Protein AF-A0A2R6DWI9-F1 (afdb_monomer)

Foldseek 3Di:
DDPVVVVVVVVVVVVVVVCCVVCVLVVVQQPDKDAACDCPPPPVDDGRDIDGDHDDDPVPDDPPDDDDDDDPVVD

Secondary structure (DSSP, 8-state):
--HHHHHHHHHHHHHHHHHHHHHHHHHSS-SEEEE---GGGTTT--TT-EEEE----GGG--TT-------TT--

Mean predicted aligned error: 10.41 Å

Sequence (75 aa):
MGALETAATVVCVVVAVLFVVIAAPQVVGAEASYVVFSDSMEPTFSSGDVVVIDDVDPASVERGDVITYRDPRVA

pLDDT: mean 80.73, std 10.87, range [54.44, 96.25]

Solvent-accessible surface area (backbone atoms only — not comparable to full-atom values): 4842 Å² total; per-residue (Å²): 135,55,75,66,56,55,49,51,51,52,51,51,52,52,52,51,52,51,49,47,69,66,45,48,49,62,73,67,22,44,82,46,73,48,66,38,84,54,58,87,47,59,91,83,40,51,56,71,42,78,46,70,40,56,93,67,65,78,86,74,66,59,94,87,67,89,79,89,80,81,64,79,88,82,106

Radius of gyration: 20.13 Å; Cα contacts (8 Å, |Δi|>4)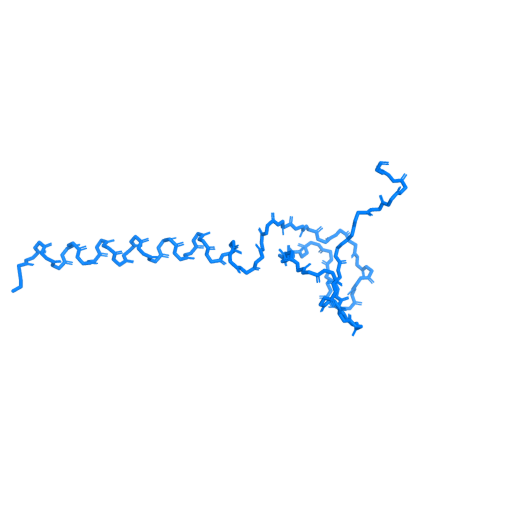: 48; chains: 1; bounding box: 54×29×46 Å

Structure (mmCIF, N/CA/C/O backbone):
data_AF-A0A2R6DWI9-F1
#
_entry.id   AF-A0A2R6DWI9-F1
#
loop_
_atom_site.group_PDB
_atom_site.id
_atom_site.type_symbol
_atom_site.label_atom_id
_atom_site.label_alt_id
_atom_site.label_comp_id
_atom_site.label_asym_id
_atom_site.label_entity_id
_atom_site.label_seq_id
_atom_site.pdbx_PDB_ins_code
_atom_site.Cartn_x
_atom_site.Cartn_y
_atom_site.Cartn_z
_atom_site.occupancy
_atom_site.B_iso_or_equiv
_atom_site.auth_seq_id
_atom_site.auth_comp_id
_atom_site.auth_asym_id
_atom_site.auth_atom_id
_atom_site.pdbx_PDB_model_num
ATOM 1 N N . MET A 1 1 ? -30.751 -14.987 24.740 1.00 60.75 1 MET A N 1
ATOM 2 C CA . MET A 1 1 ? -29.542 -14.236 24.355 1.00 60.75 1 MET A CA 1
ATOM 3 C C . MET A 1 1 ? -29.609 -12.903 25.064 1.00 60.75 1 MET A C 1
ATOM 5 O O . MET A 1 1 ? -30.522 -12.129 24.799 1.00 60.75 1 MET A O 1
ATOM 9 N N . GLY A 1 2 ? -28.784 -12.725 26.093 1.00 79.00 2 GLY A N 1
ATOM 10 C CA . GLY A 1 2 ? -28.848 -11.539 26.948 1.00 79.00 2 GLY A CA 1
ATOM 11 C C . GLY A 1 2 ? -28.370 -10.295 26.201 1.00 79.00 2 GLY A C 1
ATOM 12 O O . GLY A 1 2 ? -27.491 -10.400 25.353 1.00 79.00 2 GLY A O 1
ATOM 13 N N . ALA A 1 3 ? -28.900 -9.116 26.541 1.00 77.00 3 ALA A N 1
ATOM 14 C CA . ALA A 1 3 ? -28.477 -7.838 25.949 1.00 77.00 3 ALA A CA 1
ATOM 15 C C . ALA A 1 3 ? -26.955 -7.591 26.051 1.00 77.00 3 ALA A C 1
ATOM 17 O O . ALA A 1 3 ? -26.373 -6.899 25.220 1.00 77.00 3 ALA A O 1
ATOM 18 N N . LEU A 1 4 ? -26.310 -8.188 27.059 1.00 78.38 4 LEU A N 1
ATOM 19 C CA . LEU A 1 4 ? -24.865 -8.132 27.259 1.00 78.38 4 LEU A CA 1
ATOM 20 C C . LEU A 1 4 ? -24.087 -8.961 26.224 1.00 78.38 4 LEU A C 1
ATOM 22 O O . LEU A 1 4 ? -23.026 -8.529 25.785 1.00 78.38 4 LEU A O 1
ATOM 26 N N . GLU A 1 5 ? -24.615 -10.115 25.803 1.00 85.50 5 GLU A N 1
ATOM 27 C CA . GLU A 1 5 ? -23.978 -10.938 24.766 1.00 85.50 5 GLU A CA 1
ATOM 28 C C . GLU A 1 5 ? -24.016 -10.228 23.416 1.00 85.50 5 GLU A C 1
ATOM 30 O O . GLU A 1 5 ? -22.993 -10.129 22.745 1.00 85.50 5 GLU A O 1
ATOM 35 N N . THR A 1 6 ? -25.167 -9.658 23.045 1.00 88.62 6 THR A N 1
ATOM 36 C CA . THR A 1 6 ? -25.297 -8.878 21.809 1.00 88.62 6 THR A CA 1
ATOM 37 C C . THR A 1 6 ? -24.402 -7.644 21.823 1.00 88.62 6 THR A C 1
ATOM 39 O O . THR A 1 6 ? -23.741 -7.373 20.824 1.00 88.62 6 THR A O 1
ATOM 42 N N . ALA A 1 7 ? -24.318 -6.922 22.946 1.00 89.31 7 ALA A N 1
ATOM 43 C CA . ALA A 1 7 ? -23.407 -5.787 23.078 1.00 89.31 7 ALA A CA 1
ATOM 44 C C . ALA A 1 7 ? -21.934 -6.205 22.917 1.00 89.31 7 ALA A C 1
ATOM 46 O O . ALA A 1 7 ? -21.192 -5.556 22.182 1.00 89.31 7 ALA A O 1
ATOM 47 N N . ALA A 1 8 ? -21.522 -7.314 23.539 1.00 91.75 8 ALA A N 1
ATOM 48 C CA . ALA A 1 8 ? -20.165 -7.840 23.413 1.00 91.75 8 ALA A CA 1
ATOM 49 C C . ALA A 1 8 ? -19.837 -8.257 21.970 1.00 91.75 8 ALA A C 1
ATOM 51 O O . ALA A 1 8 ? -18.768 -7.920 21.462 1.00 91.75 8 ALA A O 1
ATOM 52 N N . THR A 1 9 ? -20.763 -8.930 21.277 1.00 93.06 9 THR A N 1
ATOM 53 C CA . THR A 1 9 ? -20.587 -9.290 19.862 1.00 93.06 9 THR A CA 1
ATOM 54 C C . THR A 1 9 ? -20.439 -8.051 18.986 1.00 93.06 9 THR A C 1
ATOM 56 O O . THR A 1 9 ? -19.518 -7.997 18.175 1.00 93.06 9 THR A O 1
ATOM 59 N N . VAL A 1 10 ? -21.295 -7.040 19.165 1.00 94.69 10 VAL A N 1
ATOM 60 C CA . VAL A 1 10 ? -21.220 -5.790 18.392 1.00 94.69 10 VAL A CA 1
ATOM 61 C C . VAL A 1 10 ? -19.877 -5.097 18.610 1.00 94.69 10 VAL A C 1
ATOM 63 O O . VAL A 1 10 ? -19.234 -4.710 17.638 1.00 94.69 10 VAL A O 1
ATOM 66 N N . VAL A 1 11 ? -19.412 -4.995 19.857 1.00 95.25 11 VAL A N 1
ATOM 67 C CA . VAL A 1 11 ? -18.098 -4.410 20.167 1.00 95.25 11 VAL A CA 1
ATOM 68 C C . VAL A 1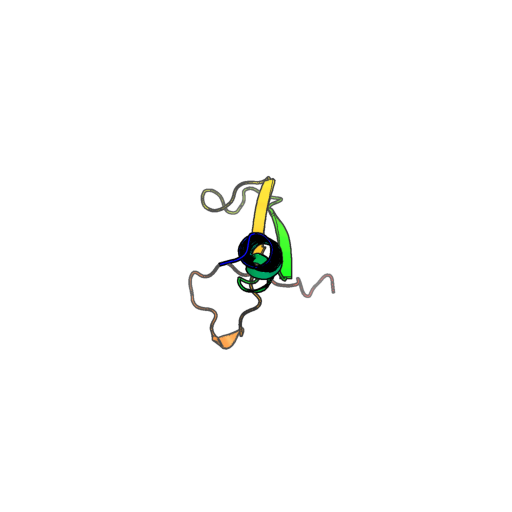 11 ? -16.971 -5.199 19.498 1.00 95.25 11 VAL A C 1
ATOM 70 O O . VAL A 1 11 ? -16.120 -4.595 18.851 1.00 95.25 11 VAL A O 1
ATOM 73 N N . CYS A 1 12 ? -16.982 -6.532 19.581 1.00 94.62 12 CYS A N 1
ATOM 74 C CA . CYS A 1 12 ? -15.986 -7.370 18.908 1.00 94.62 12 CYS A CA 1
ATOM 75 C C . CYS A 1 12 ? -15.968 -7.148 17.391 1.00 94.62 12 CYS A C 1
ATOM 77 O O . CYS A 1 12 ? -14.896 -7.005 16.809 1.00 94.62 12 CYS A O 1
ATOM 79 N N . VAL A 1 13 ? -17.140 -7.084 16.752 1.00 96.00 13 VAL A N 1
ATOM 80 C CA . VAL A 1 13 ? -17.243 -6.830 15.309 1.00 96.00 13 VAL A CA 1
ATOM 81 C C . VAL A 1 13 ? -16.689 -5.451 14.961 1.00 96.00 13 VAL A C 1
ATOM 83 O O . VAL A 1 13 ? -15.911 -5.336 14.021 1.00 96.00 13 VAL A O 1
ATOM 86 N N . VAL A 1 14 ? -17.026 -4.414 15.731 1.00 96.25 14 VAL A N 1
ATOM 87 C CA . VAL A 1 14 ? -16.504 -3.056 15.509 1.00 96.25 14 VAL A CA 1
ATOM 88 C 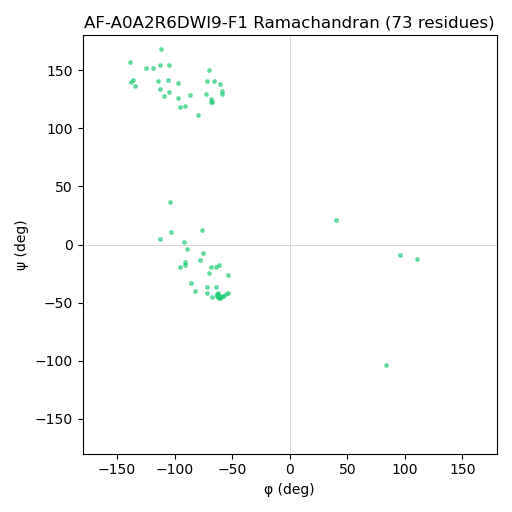C . VAL A 1 14 ? -14.980 -3.025 15.618 1.00 96.25 14 VAL A C 1
ATOM 90 O O . VAL A 1 14 ? -14.321 -2.458 14.750 1.00 96.25 14 VAL A O 1
ATOM 93 N N . VAL A 1 15 ? -14.412 -3.667 16.641 1.00 95.81 15 VAL A N 1
ATOM 94 C CA . VAL A 1 15 ? -12.955 -3.751 16.823 1.00 95.81 15 VAL A CA 1
ATOM 95 C C . VAL A 1 15 ? -12.300 -4.519 15.674 1.00 95.81 15 VAL A C 1
ATOM 97 O O . VAL A 1 15 ? -11.283 -4.071 15.153 1.00 95.81 15 VAL A O 1
ATOM 100 N N . ALA A 1 16 ? -12.891 -5.633 15.236 1.00 93.00 16 ALA A N 1
ATOM 101 C CA . ALA A 1 16 ? -12.384 -6.405 14.106 1.00 93.00 16 ALA A CA 1
ATOM 102 C C . ALA A 1 16 ? -12.403 -5.588 12.803 1.00 93.00 16 ALA A C 1
ATOM 104 O O . ALA A 1 16 ? -11.418 -5.584 12.072 1.00 93.00 16 ALA A O 1
ATOM 105 N N . VAL A 1 17 ? -13.483 -4.846 12.537 1.00 92.50 17 VAL A N 1
ATOM 106 C CA . VAL A 1 17 ? -13.578 -3.951 11.372 1.00 92.50 17 VAL A CA 1
ATOM 107 C C . VAL A 1 17 ? -12.515 -2.856 11.438 1.00 92.50 17 VAL A C 1
ATOM 109 O O . VAL A 1 17 ? -11.828 -2.618 10.450 1.00 92.50 17 VAL A O 1
ATOM 112 N N . LEU A 1 18 ? -12.327 -2.226 12.600 1.00 90.81 18 LEU A N 1
ATOM 113 C CA . LEU A 1 18 ? -11.270 -1.232 12.815 1.00 90.81 18 LEU A CA 1
ATOM 114 C C . LEU A 1 18 ? -9.879 -1.809 12.542 1.00 90.81 18 LEU A C 1
ATOM 116 O O . LEU A 1 18 ? -9.074 -1.174 11.865 1.00 90.81 18 LEU A O 1
ATOM 120 N N . PHE A 1 19 ? -9.616 -3.022 13.027 1.00 88.69 19 PHE A N 1
ATOM 121 C CA . PHE A 1 19 ? -8.353 -3.707 12.787 1.00 88.69 19 PHE A CA 1
ATOM 122 C C . PHE A 1 19 ? -8.133 -3.963 11.296 1.00 88.69 19 PHE A C 1
ATOM 124 O O . PHE A 1 19 ? -7.056 -3.679 10.790 1.00 88.69 19 PHE A O 1
ATOM 131 N N . VAL A 1 20 ? -9.159 -4.418 10.570 1.00 84.56 20 VAL A N 1
ATOM 132 C CA . VAL A 1 20 ? -9.078 -4.615 9.116 1.00 84.56 20 VAL A CA 1
ATOM 133 C C . VAL A 1 20 ? -8.810 -3.295 8.396 1.00 84.56 20 VAL A C 1
ATOM 135 O O . VAL A 1 20 ? -7.942 -3.258 7.541 1.00 84.56 20 VAL A O 1
ATOM 138 N N . VAL A 1 21 ? -9.482 -2.198 8.746 1.00 82.25 21 VAL A N 1
ATOM 139 C CA . VAL A 1 21 ? -9.272 -0.900 8.075 1.00 82.25 21 VAL A CA 1
ATOM 140 C C . VAL A 1 21 ? -7.854 -0.357 8.289 1.00 82.25 21 VAL A C 1
ATOM 142 O O . VAL A 1 21 ? -7.290 0.242 7.379 1.00 82.25 21 VAL A O 1
ATOM 145 N N . I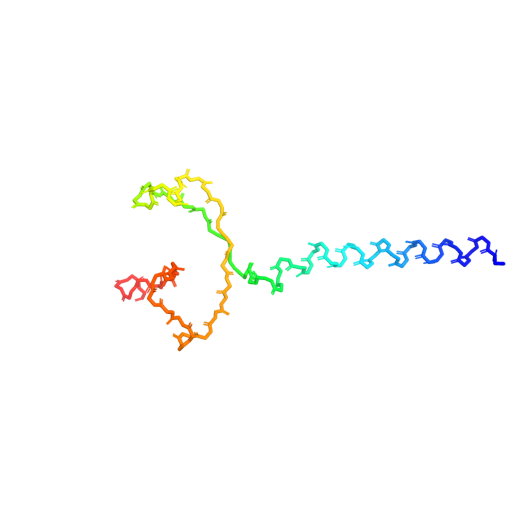LE A 1 22 ? -7.272 -0.569 9.471 1.00 78.69 22 ILE A N 1
ATOM 146 C CA . ILE A 1 22 ? -5.926 -0.080 9.806 1.00 78.69 22 ILE A CA 1
ATOM 147 C C . ILE A 1 22 ? -4.835 -1.017 9.272 1.00 78.69 22 ILE A C 1
ATOM 149 O O . ILE A 1 22 ? -3.812 -0.541 8.788 1.00 78.69 22 ILE A O 1
ATOM 153 N N . ALA A 1 23 ? -5.041 -2.332 9.360 1.00 72.31 23 ALA A N 1
ATOM 154 C CA . ALA A 1 23 ? -4.049 -3.330 8.976 1.00 72.31 23 ALA A CA 1
ATOM 155 C C . ALA A 1 23 ? -4.091 -3.663 7.481 1.00 72.31 23 ALA A C 1
ATOM 157 O O . ALA A 1 23 ? -3.042 -3.916 6.909 1.00 72.31 23 ALA A O 1
ATOM 158 N N . ALA A 1 24 ? -5.256 -3.636 6.821 1.00 69.56 24 A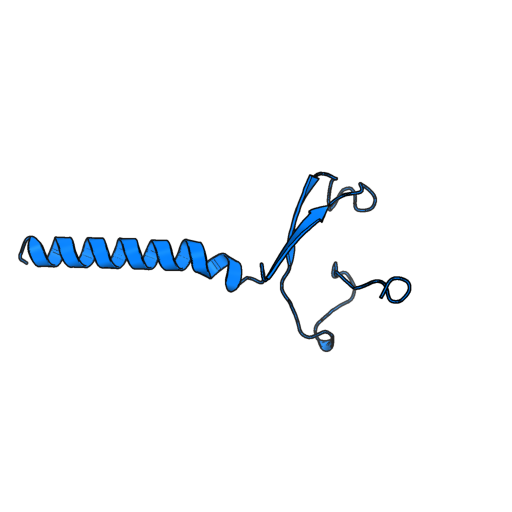LA A N 1
ATOM 159 C CA . ALA A 1 24 ? -5.372 -3.984 5.401 1.00 69.56 24 ALA A CA 1
ATOM 160 C C . ALA A 1 24 ? -4.425 -3.195 4.482 1.00 69.56 24 ALA A C 1
ATOM 162 O O . ALA A 1 24 ? -3.825 -3.838 3.628 1.00 69.56 24 ALA A O 1
ATOM 163 N N . PRO A 1 25 ? -4.207 -1.873 4.652 1.00 63.59 25 PRO A N 1
ATOM 164 C CA . PRO A 1 25 ? -3.194 -1.158 3.882 1.00 63.59 25 PRO A CA 1
ATOM 165 C C . PRO A 1 25 ? -1.812 -1.803 4.025 1.00 63.59 25 PRO A C 1
ATOM 167 O O . PRO A 1 25 ? -1.143 -2.018 3.027 1.00 63.59 25 PRO A O 1
ATOM 170 N N . GLN A 1 26 ? -1.440 -2.199 5.245 1.00 61.59 26 GLN A N 1
ATOM 171 C CA . GLN A 1 26 ? -0.154 -2.835 5.552 1.00 61.59 26 GLN A CA 1
ATOM 172 C C . GLN A 1 26 ? -0.011 -4.244 4.953 1.00 61.59 26 GLN A C 1
ATOM 174 O O . GLN A 1 26 ? 1.097 -4.755 4.875 1.00 61.59 26 GLN A O 1
ATOM 179 N N . VAL A 1 27 ? -1.119 -4.904 4.585 1.00 58.94 27 VAL A N 1
ATOM 180 C CA . VAL A 1 27 ? -1.109 -6.239 3.953 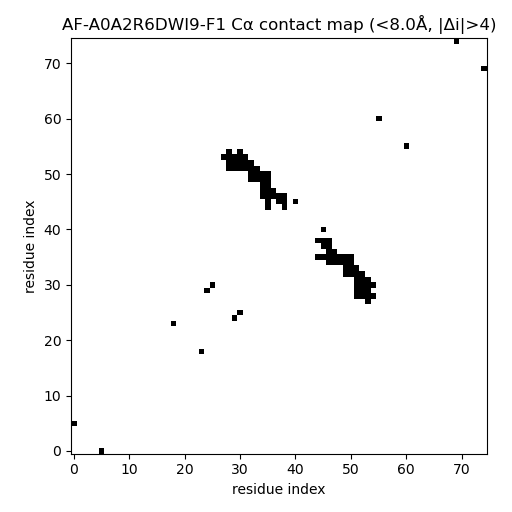1.00 58.94 27 VAL A CA 1
ATOM 181 C C . VAL A 1 27 ? -1.069 -6.146 2.420 1.00 58.94 27 VAL A C 1
ATOM 183 O O . VAL A 1 27 ? -0.732 -7.125 1.765 1.00 58.94 27 VAL A O 1
ATOM 186 N N . VAL A 1 28 ? -1.406 -4.991 1.834 1.00 59.59 28 VAL A N 1
ATOM 187 C CA . VAL A 1 28 ? -1.382 -4.741 0.375 1.00 59.59 28 VAL A CA 1
ATOM 188 C C . VAL A 1 28 ? -0.157 -3.892 0.007 1.00 59.59 28 VAL A C 1
ATOM 190 O O . VAL A 1 28 ? -0.233 -2.980 -0.814 1.00 59.59 28 VAL A O 1
ATOM 193 N N . GLY A 1 29 ? 0.966 -4.116 0.678 1.00 54.44 29 GLY A N 1
ATOM 194 C CA . GLY A 1 29 ? 2.126 -3.255 0.535 1.00 54.44 29 GLY A CA 1
ATOM 195 C C . GLY A 1 29 ? 2.002 -2.060 1.436 1.00 54.44 29 GLY A C 1
ATOM 196 O O . GLY A 1 29 ? 2.230 -2.198 2.615 1.00 54.44 29 GLY A O 1
ATOM 197 N N . ALA A 1 30 ? 1.665 -0.876 0.946 1.00 56.00 30 ALA A N 1
ATOM 198 C CA . ALA A 1 30 ? 1.611 0.382 1.710 1.00 56.00 30 ALA A CA 1
ATOM 199 C C . ALA A 1 30 ? 2.726 0.637 2.740 1.00 56.00 30 ALA A C 1
ATOM 201 O O . ALA A 1 30 ? 2.561 1.467 3.637 1.00 56.00 30 ALA A O 1
ATOM 202 N N . GLU A 1 31 ? 3.874 -0.019 2.610 1.00 58.00 31 GLU A N 1
ATOM 203 C CA . GLU A 1 31 ? 5.008 0.163 3.510 1.00 58.00 31 GLU A CA 1
ATOM 204 C C . GLU A 1 31 ? 5.627 1.546 3.281 1.00 58.00 31 GLU A C 1
ATOM 206 O O . GLU A 1 31 ? 6.189 2.161 4.190 1.00 58.00 31 GLU A O 1
ATOM 211 N N . ALA A 1 32 ? 5.426 2.080 2.071 1.00 59.56 32 ALA A N 1
ATOM 212 C CA . ALA A 1 32 ? 5.678 3.458 1.714 1.00 59.56 32 ALA A CA 1
ATOM 213 C C . ALA A 1 32 ? 4.552 4.016 0.827 1.00 59.56 32 ALA A C 1
ATOM 215 O O . ALA A 1 32 ? 4.055 3.357 -0.089 1.00 59.56 32 ALA A O 1
ATOM 216 N N . SER A 1 33 ? 4.176 5.268 1.096 1.00 61.44 33 SER A N 1
ATOM 217 C CA . SER A 1 33 ? 3.341 6.073 0.205 1.00 61.44 33 SER A CA 1
ATOM 218 C C . SER A 1 33 ? 4.171 7.230 -0.333 1.00 61.44 33 SER A C 1
ATOM 220 O O . SER A 1 33 ? 4.885 7.893 0.424 1.00 61.44 33 SER A O 1
ATOM 222 N N . TYR A 1 34 ? 4.096 7.465 -1.641 1.00 73.06 34 TYR A N 1
ATOM 223 C CA . TYR A 1 34 ? 4.765 8.595 -2.282 1.00 73.06 34 TYR A CA 1
ATOM 224 C C . TYR A 1 34 ? 3.759 9.424 -3.064 1.00 73.06 34 TYR A C 1
ATOM 226 O O . TYR A 1 34 ? 2.752 8.915 -3.554 1.00 73.06 34 TYR A O 1
ATOM 234 N N . VAL A 1 35 ? 4.062 10.712 -3.183 1.00 78.88 35 VAL A N 1
ATOM 235 C CA . VAL A 1 35 ? 3.338 11.623 -4.065 1.00 78.88 35 VAL A CA 1
ATOM 236 C C . VAL A 1 35 ? 4.123 11.733 -5.364 1.00 78.88 35 VAL A C 1
ATOM 238 O O . VAL A 1 35 ? 5.318 12.043 -5.342 1.00 78.88 35 VAL A O 1
ATOM 241 N N . VAL A 1 36 ? 3.466 11.477 -6.492 1.00 81.88 36 VAL A N 1
ATOM 242 C CA . VAL A 1 36 ? 4.071 11.624 -7.819 1.00 81.88 36 VAL A CA 1
ATOM 243 C C . VAL A 1 36 ? 4.329 13.108 -8.074 1.00 81.88 36 VAL A C 1
ATOM 245 O O . VAL A 1 36 ? 3.423 13.932 -7.985 1.00 81.88 36 VAL A O 1
ATOM 248 N N . PHE A 1 37 ? 5.584 13.467 -8.350 1.00 75.62 37 PHE A N 1
ATOM 249 C CA . PHE A 1 37 ? 5.993 14.871 -8.479 1.00 75.62 37 PHE A CA 1
ATOM 250 C C . PHE A 1 37 ? 5.999 15.388 -9.925 1.00 75.62 37 PHE A C 1
ATOM 252 O O . PHE A 1 37 ? 6.033 16.596 -10.138 1.00 75.62 37 PHE A O 1
ATOM 259 N N . SER A 1 38 ? 6.031 14.493 -10.915 1.00 76.25 38 SER A N 1
ATOM 260 C CA . SER A 1 38 ? 6.234 14.857 -12.317 1.00 76.25 38 SER A CA 1
ATOM 261 C C . SER A 1 38 ? 5.288 14.103 -13.240 1.00 76.25 38 SER A C 1
ATOM 263 O O . SER A 1 38 ? 5.098 12.898 -13.092 1.00 76.25 38 SER A O 1
ATOM 265 N N . ASP A 1 39 ? 4.809 14.804 -14.263 1.00 80.00 39 ASP A N 1
ATOM 266 C CA . ASP A 1 39 ? 3.898 14.288 -15.290 1.00 80.00 39 ASP A CA 1
ATOM 267 C C . ASP A 1 39 ? 4.574 13.392 -16.348 1.00 80.00 39 ASP A C 1
ATOM 269 O O . ASP A 1 39 ? 3.986 13.061 -17.371 1.00 80.00 39 ASP A O 1
ATOM 273 N N . SER A 1 40 ? 5.820 12.951 -16.133 1.00 81.06 40 SER A N 1
ATOM 274 C CA . SER A 1 40 ? 6.538 12.092 -17.095 1.00 81.06 40 SER A CA 1
ATOM 275 C C . SER A 1 40 ? 5.863 10.737 -17.344 1.00 81.06 40 SER A C 1
ATOM 277 O O . SER A 1 40 ? 6.210 10.062 -18.313 1.00 81.06 40 SER A O 1
ATOM 279 N N . MET A 1 41 ? 4.966 10.320 -16.451 1.00 87.12 41 MET A N 1
ATOM 280 C CA . MET A 1 41 ? 4.232 9.057 -16.514 1.00 87.12 41 MET A CA 1
ATOM 281 C C . MET A 1 41 ? 2.785 9.245 -16.989 1.00 87.12 41 MET A C 1
ATOM 283 O O . MET A 1 41 ? 2.006 8.294 -16.913 1.00 87.12 41 MET A O 1
ATO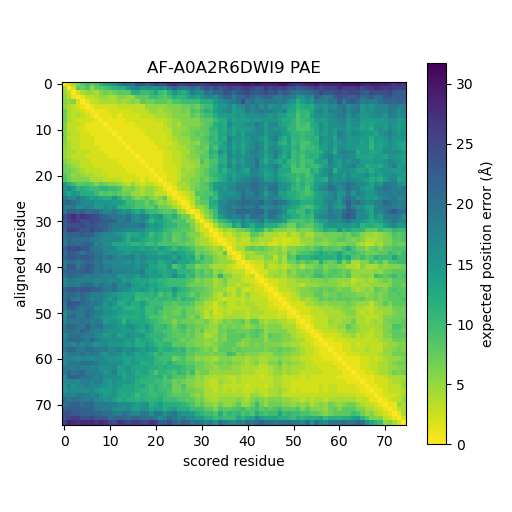M 287 N N . GLU A 1 42 ? 2.403 10.428 -17.490 1.00 81.75 42 GLU A N 1
ATOM 288 C CA . GLU A 1 42 ? 1.087 10.605 -18.104 1.00 81.75 42 GLU A CA 1
ATOM 289 C C . GLU A 1 42 ? 0.917 9.668 -19.316 1.00 81.75 42 GLU A C 1
ATOM 291 O O . GLU A 1 42 ? 1.839 9.516 -20.127 1.00 81.75 42 GLU A O 1
ATOM 296 N N . PRO A 1 43 ? -0.260 9.032 -19.476 1.00 80.62 43 PRO A N 1
ATOM 297 C CA . PRO A 1 43 ? -1.502 9.229 -18.713 1.00 80.62 43 PRO A CA 1
ATOM 298 C C . PRO A 1 43 ? -1.664 8.310 -17.486 1.00 80.62 43 PRO A C 1
ATOM 300 O O . PRO A 1 43 ? -2.713 8.331 -16.851 1.00 80.62 43 PRO A O 1
ATOM 303 N N . THR A 1 44 ? -0.686 7.456 -17.183 1.00 83.56 44 THR A N 1
ATOM 304 C CA . THR A 1 44 ? -0.793 6.437 -16.125 1.00 83.56 44 THR A CA 1
ATOM 305 C C . THR A 1 44 ? -0.759 7.043 -14.723 1.00 83.56 44 THR A C 1
ATOM 307 O O . THR A 1 44 ? -1.528 6.615 -13.869 1.00 83.56 44 THR A O 1
ATOM 310 N N . PHE A 1 45 ? 0.112 8.029 -14.492 1.00 82.12 45 PHE A N 1
ATOM 311 C CA . PHE A 1 45 ? 0.176 8.791 -13.243 1.00 82.12 45 PHE A CA 1
ATOM 312 C C . PHE A 1 45 ? 0.285 10.280 -13.537 1.00 82.12 45 PHE A C 1
ATOM 314 O O . PHE A 1 45 ? 1.085 10.685 -14.385 1.00 82.12 45 PHE A O 1
ATOM 321 N N . SER A 1 46 ? -0.475 11.078 -12.797 1.00 83.00 46 SER A N 1
ATOM 322 C CA . SER A 1 46 ? -0.412 12.534 -12.834 1.00 83.00 46 SER A CA 1
ATOM 323 C C . SER A 1 46 ? 0.308 13.077 -11.604 1.00 83.00 46 SER A C 1
ATOM 325 O O . SER A 1 46 ? 0.346 12.458 -10.536 1.00 83.00 46 SER A O 1
ATOM 327 N N . SER A 1 47 ? 0.884 14.270 -11.735 1.00 82.50 47 SER A N 1
A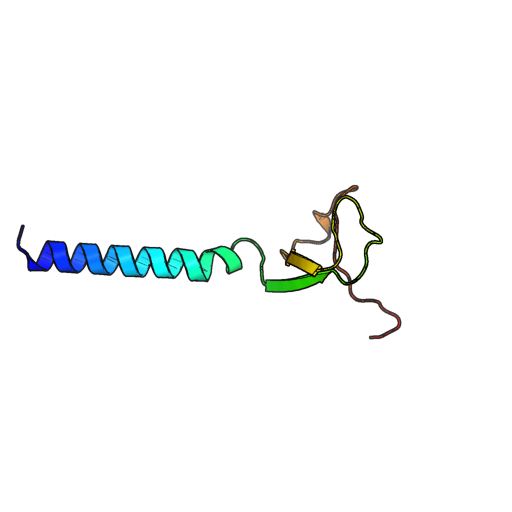TOM 328 C CA . SER A 1 47 ? 1.469 14.960 -10.589 1.00 82.50 47 SER A CA 1
ATOM 329 C C . SER A 1 47 ? 0.419 15.196 -9.500 1.00 82.50 47 SER A C 1
ATOM 331 O O . SER A 1 47 ? -0.668 15.710 -9.762 1.00 82.50 47 SER A O 1
ATOM 333 N N . GLY A 1 48 ? 0.764 14.859 -8.259 1.00 79.56 48 GLY A N 1
ATOM 334 C CA . GLY A 1 48 ? -0.132 14.938 -7.105 1.00 79.56 48 GLY A CA 1
ATOM 335 C C . GLY A 1 48 ? -0.842 13.627 -6.755 1.00 79.56 48 GLY A C 1
ATOM 336 O O . GLY A 1 48 ? -1.426 13.555 -5.673 1.00 79.56 48 GLY A O 1
ATOM 337 N N . ASP A 1 49 ? -0.749 12.590 -7.593 1.00 82.38 49 ASP A N 1
ATOM 338 C CA . ASP A 1 49 ? -1.286 11.269 -7.264 1.00 82.38 49 ASP A CA 1
ATOM 339 C C . ASP A 1 49 ? -0.531 10.639 -6.086 1.00 82.38 49 ASP A C 1
ATOM 341 O O . ASP A 1 49 ? 0.696 10.740 -5.976 1.00 82.38 49 ASP A O 1
ATOM 345 N N . VAL A 1 50 ? -1.274 9.966 -5.204 1.00 80.12 50 VAL A N 1
ATOM 346 C CA . VAL A 1 50 ? -0.715 9.174 -4.101 1.00 80.12 50 VAL A CA 1
ATOM 347 C C . VAL A 1 50 ? -0.623 7.725 -4.550 1.00 80.12 50 VAL A C 1
ATOM 349 O O . VAL A 1 50 ? -1.644 7.094 -4.823 1.00 80.12 50 VAL A O 1
ATOM 352 N N . VAL A 1 51 ? 0.594 7.190 -4.584 1.00 78.62 51 VAL A N 1
ATOM 353 C CA . VAL A 1 51 ? 0.846 5.783 -4.904 1.00 78.62 51 VAL A CA 1
ATOM 354 C C . VAL A 1 51 ? 1.207 5.005 -3.649 1.00 78.62 51 VAL A C 1
ATOM 356 O O . VAL A 1 51 ? 1.907 5.496 -2.760 1.00 78.62 51 VAL A O 1
ATOM 359 N N . VAL A 1 52 ? 0.700 3.781 -3.593 1.00 78.06 52 VAL A N 1
ATOM 360 C CA . VAL A 1 52 ? 0.930 2.809 -2.528 1.00 78.06 52 VAL A CA 1
ATOM 361 C C . VAL A 1 52 ? 1.806 1.712 -3.117 1.00 78.06 52 VAL A C 1
ATOM 363 O O . VAL A 1 52 ? 1.479 1.195 -4.183 1.00 78.06 52 VAL A O 1
ATOM 366 N N . ILE A 1 53 ? 2.921 1.396 -2.462 1.00 75.00 53 ILE A N 1
ATOM 367 C CA . ILE A 1 53 ? 3.902 0.432 -2.976 1.00 75.00 53 ILE A CA 1
ATOM 368 C C . ILE A 1 53 ? 3.949 -0.789 -2.071 1.00 75.00 53 ILE A C 1
ATOM 370 O O . ILE A 1 53 ? 3.898 -0.660 -0.848 1.00 75.00 53 ILE A O 1
ATOM 374 N N . ASP A 1 54 ? 4.066 -1.946 -2.706 1.00 74.75 54 ASP A N 1
ATOM 375 C CA . ASP A 1 54 ? 4.318 -3.244 -2.093 1.00 74.75 54 ASP A CA 1
ATOM 376 C C . ASP A 1 54 ? 5.775 -3.639 -2.336 1.00 74.75 54 ASP A C 1
ATOM 378 O O . ASP A 1 54 ? 6.268 -3.507 -3.463 1.00 74.75 54 ASP A O 1
ATOM 382 N N . ASP A 1 55 ? 6.480 -4.067 -1.287 1.00 76.50 55 ASP A N 1
ATOM 383 C CA . ASP A 1 55 ? 7.818 -4.637 -1.431 1.00 76.50 55 ASP A CA 1
ATOM 384 C C . ASP A 1 55 ? 7.673 -6.094 -1.873 1.00 76.50 55 ASP A C 1
ATOM 386 O O . ASP A 1 55 ? 7.164 -6.962 -1.162 1.00 76.50 55 ASP A O 1
ATOM 390 N N . VAL A 1 56 ? 8.086 -6.340 -3.112 1.00 81.69 56 VAL A N 1
ATOM 391 C CA . VAL A 1 56 ? 8.030 -7.650 -3.755 1.00 81.69 56 VAL A CA 1
ATOM 392 C C . VAL A 1 56 ? 9.438 -8.178 -3.976 1.00 81.69 56 VAL A C 1
ATOM 394 O O . VAL A 1 56 ? 10.395 -7.413 -4.129 1.00 81.69 56 VAL A O 1
ATOM 397 N N . ASP A 1 57 ? 9.574 -9.504 -4.044 1.00 84.25 57 ASP A N 1
ATOM 398 C CA . ASP A 1 57 ? 10.852 -10.114 -4.397 1.00 84.25 57 ASP A CA 1
ATOM 399 C C . ASP A 1 57 ? 11.302 -9.618 -5.789 1.00 84.25 57 ASP A C 1
ATOM 401 O O . ASP A 1 57 ? 10.537 -9.673 -6.755 1.00 84.25 57 ASP A O 1
ATOM 405 N N . PRO A 1 58 ? 12.544 -9.134 -5.950 1.00 84.56 58 PRO A N 1
ATOM 406 C CA . PRO A 1 58 ? 12.985 -8.556 -7.215 1.00 84.56 58 PRO A CA 1
ATOM 407 C C . PRO A 1 58 ? 13.010 -9.571 -8.368 1.00 84.56 58 PRO A C 1
ATOM 409 O O . PRO A 1 58 ? 12.999 -9.162 -9.528 1.00 84.56 58 PRO A O 1
ATOM 412 N N . ALA A 1 59 ? 13.040 -10.881 -8.089 1.00 90.44 59 ALA A N 1
ATOM 413 C CA . ALA A 1 59 ? 12.962 -11.914 -9.117 1.00 90.44 59 ALA A CA 1
ATOM 414 C C . ALA A 1 59 ? 11.532 -12.148 -9.635 1.00 90.44 59 ALA A C 1
ATOM 416 O O . ALA A 1 59 ? 11.385 -12.791 -10.675 1.00 90.44 59 ALA A O 1
ATOM 417 N N . SER A 1 60 ? 10.496 -11.639 -8.953 1.00 90.25 60 SER A N 1
ATOM 418 C CA . SER A 1 60 ? 9.110 -11.686 -9.438 1.00 90.25 60 SER A CA 1
ATOM 419 C C . SER A 1 60 ? 8.713 -10.485 -10.298 1.00 90.25 60 SER A C 1
ATOM 421 O O . SER A 1 60 ? 7.598 -10.468 -10.805 1.00 90.25 60 SER A O 1
ATOM 423 N N . VAL A 1 61 ? 9.590 -9.489 -10.460 1.00 89.44 61 VAL A N 1
ATOM 424 C CA . VAL A 1 61 ? 9.331 -8.315 -11.307 1.00 89.44 61 VAL A CA 1
ATOM 425 C C . VAL A 1 61 ? 9.396 -8.705 -12.783 1.00 89.44 61 VAL A C 1
ATOM 427 O O . VAL A 1 61 ? 10.387 -9.274 -13.253 1.00 89.44 61 VAL A O 1
ATOM 430 N N . GLU A 1 62 ? 8.366 -8.339 -13.538 1.00 92.62 62 GLU A N 1
ATOM 431 C CA . GLU A 1 62 ? 8.231 -8.651 -14.954 1.00 92.62 62 GLU A CA 1
ATOM 432 C C . GLU A 1 62 ? 8.330 -7.399 -15.840 1.00 92.62 62 GLU A C 1
ATOM 434 O O . GLU A 1 62 ? 8.328 -6.244 -15.406 1.00 92.62 62 GLU A O 1
ATOM 439 N N . ARG A 1 63 ? 8.467 -7.616 -17.154 1.00 92.38 63 ARG A N 1
ATOM 440 C CA . ARG A 1 63 ? 8.477 -6.499 -18.106 1.00 92.38 63 ARG A CA 1
ATOM 441 C C . ARG A 1 63 ? 7.099 -5.855 -18.170 1.00 92.38 63 ARG A C 1
ATOM 443 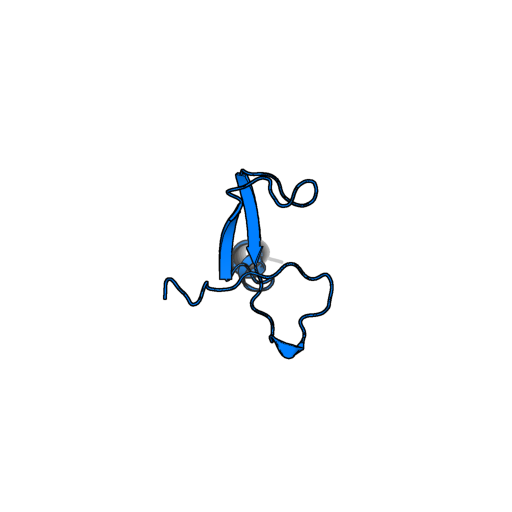O O . ARG A 1 63 ? 6.138 -6.505 -18.565 1.00 92.38 63 ARG A O 1
ATOM 450 N N . GLY A 1 64 ? 7.070 -4.547 -17.939 1.00 88.88 64 GLY A N 1
ATOM 451 C CA . GLY A 1 64 ? 5.844 -3.750 -17.933 1.00 88.88 64 GLY A CA 1
ATOM 452 C C . GLY A 1 64 ? 5.468 -3.259 -16.539 1.00 88.88 64 GLY A C 1
ATOM 453 O O . GLY A 1 64 ? 4.658 -2.340 -16.444 1.00 88.88 64 GLY A O 1
ATOM 454 N N . ASP A 1 65 ? 6.099 -3.796 -15.493 1.00 89.94 65 ASP A N 1
ATOM 455 C CA . ASP A 1 65 ? 5.867 -3.353 -14.124 1.00 89.94 65 ASP A CA 1
ATOM 456 C C . ASP A 1 65 ? 6.464 -1.968 -13.871 1.00 89.94 65 ASP A C 1
ATOM 458 O O . ASP A 1 65 ? 7.565 -1.630 -14.325 1.00 89.94 65 ASP A O 1
ATOM 462 N N . VAL A 1 66 ? 5.730 -1.163 -13.105 1.00 87.69 66 VAL A N 1
ATOM 463 C CA . VAL A 1 66 ? 6.219 0.116 -12.593 1.00 87.69 66 VAL A CA 1
ATOM 464 C C . VAL A 1 66 ? 6.854 -0.133 -11.233 1.00 87.69 66 VAL A C 1
ATOM 466 O O . VAL A 1 66 ? 6.178 -0.564 -10.304 1.00 87.69 66 VAL A O 1
ATOM 469 N N . ILE A 1 67 ? 8.147 0.168 -11.117 1.00 88.56 67 ILE A N 1
ATOM 470 C CA . ILE A 1 67 ? 8.921 -0.045 -9.893 1.00 88.56 67 ILE A CA 1
ATOM 471 C C . ILE A 1 67 ? 9.484 1.263 -9.341 1.00 88.56 67 ILE A C 1
ATOM 473 O O . ILE A 1 67 ? 9.828 2.188 -10.080 1.00 88.56 67 ILE A O 1
ATOM 477 N N . THR A 1 68 ? 9.666 1.300 -8.028 1.00 86.81 68 THR A N 1
ATOM 478 C CA . THR A 1 68 ? 10.507 2.286 -7.342 1.00 86.81 68 THR A CA 1
ATOM 479 C C . THR A 1 68 ? 11.888 1.707 -7.076 1.00 86.81 68 THR A C 1
ATOM 481 O O . THR A 1 68 ? 12.027 0.561 -6.664 1.00 86.81 68 THR A O 1
ATOM 484 N N . TYR A 1 69 ? 12.924 2.520 -7.269 1.00 86.19 69 TYR A N 1
ATOM 485 C CA . TYR A 1 69 ? 14.306 2.158 -6.966 1.00 86.19 69 TYR A CA 1
ATOM 486 C C . TYR A 1 69 ? 15.026 3.339 -6.315 1.00 86.19 69 TYR A C 1
ATOM 488 O O . TYR A 1 69 ? 14.635 4.496 -6.477 1.00 86.19 69 TYR A O 1
ATOM 496 N N . ARG A 1 70 ? 16.096 3.057 -5.570 1.00 83.94 70 ARG A N 1
ATOM 497 C CA . ARG A 1 70 ? 16.975 4.101 -5.031 1.00 83.94 70 ARG A CA 1
ATOM 498 C C . ARG A 1 70 ? 18.036 4.443 -6.064 1.00 83.94 70 ARG A C 1
ATOM 500 O O . ARG A 1 70 ? 18.708 3.545 -6.569 1.00 83.94 70 ARG A O 1
ATOM 507 N N . ASP A 1 71 ? 18.193 5.728 -6.367 1.00 85.31 71 ASP A N 1
ATOM 508 C CA . ASP A 1 71 ? 19.223 6.165 -7.303 1.00 85.31 71 ASP A CA 1
ATOM 509 C C . ASP A 1 71 ? 20.621 5.952 -6.680 1.00 85.31 71 ASP A C 1
ATOM 511 O O . ASP A 1 71 ? 20.903 6.473 -5.599 1.00 85.31 71 ASP A O 1
ATOM 515 N N . PRO A 1 72 ? 21.509 5.181 -7.332 1.00 81.62 72 PRO A N 1
ATOM 516 C CA . PRO A 1 72 ? 22.795 4.798 -6.754 1.00 81.62 72 PRO A CA 1
ATOM 517 C C . PRO A 1 72 ? 23.825 5.934 -6.759 1.00 81.62 72 PRO A C 1
ATOM 519 O O . PRO A 1 72 ? 24.915 5.760 -6.228 1.00 81.62 72 PRO A O 1
ATOM 522 N N . ARG A 1 73 ? 23.532 7.078 -7.393 1.00 83.88 73 ARG A N 1
ATOM 523 C CA . ARG A 1 73 ? 24.463 8.214 -7.492 1.00 83.88 73 ARG A CA 1
ATOM 524 C C . ARG A 1 73 ? 24.294 9.206 -6.345 1.00 83.88 73 ARG A C 1
ATOM 526 O O . ARG A 1 73 ? 25.150 10.068 -6.170 1.00 83.88 73 ARG A O 1
ATOM 533 N N . VAL A 1 74 ? 23.185 9.114 -5.613 1.00 76.25 74 VAL A N 1
ATOM 534 C CA . VAL A 1 74 ? 22.832 10.008 -4.497 1.00 76.25 74 VAL A CA 1
ATOM 535 C C . VAL A 1 74 ? 22.842 9.300 -3.138 1.00 76.25 74 VAL A C 1
ATOM 537 O O . VAL A 1 74 ? 22.457 9.913 -2.144 1.00 76.25 74 VAL A O 1
ATOM 540 N N . ALA A 1 75 ? 23.256 8.030 -3.099 1.00 56.41 75 ALA A N 1
ATOM 541 C CA . ALA A 1 75 ? 23.329 7.192 -1.902 1.00 56.41 75 ALA A CA 1
ATOM 542 C C . ALA A 1 75 ? 24.752 7.111 -1.331 1.00 56.41 75 ALA A C 1
ATOM 544 O O . ALA A 1 75 ? 25.713 7.094 -2.134 1.00 56.41 75 ALA A O 1
#